Protein AF-A0AA38C7B1-F1 (afdb_monomer_lite)

Foldseek 3Di:
DAALVRLVCQVVQHEDQDFKDADADLVQVVVQDLVSAPPVSNPDHADPVNNVVSVVRVVNCPDPCNVPPVCVVHPHNDMDGDTNYDPPDDDDPPDDPPDDPVNPDDPDPVDDPPCVVVVVVVVVVVVVVVVVVVVVVD

Radius of gyration: 26.31 Å; chains: 1; bounding box: 60×28×73 Å

Sequence (138 aa):
PIPASGLECMYNGGATSYKHVVGSTLGVVLKEDVNLLPEEFRTGVFAEKFERRAKAASRTWKREYPQGNLMHLAPIGVVKGGFNFSLQDKRILGVVHEVKDEDNIKQDLSIDVYGRKKQEREAEKKDDESLISALYNV

Organism: Taxus chinensis (NCBI:txid29808)

Structure (mmCIF, N/CA/C/O backbone):
data_AF-A0AA38C7B1-F1
#
_entry.id   AF-A0AA38C7B1-F1
#
loop_
_atom_site.group_PDB
_atom_site.id
_atom_site.type_symbol
_atom_site.label_atom_id
_atom_site.label_alt_id
_atom_site.label_comp_id
_atom_site.label_asym_id
_atom_site.label_entity_id
_atom_site.label_seq_id
_atom_site.pdbx_PDB_ins_code
_atom_site.Cartn_x
_atom_site.Cartn_y
_atom_site.Cartn_z
_atom_site.occupancy
_atom_site.B_iso_or_equiv
_atom_site.auth_seq_id
_atom_site.auth_comp_id
_atom_site.auth_asym_id
_atom_site.auth_atom_id
_atom_site.pdbx_PDB_model_num
ATOM 1 N N . PRO A 1 1 ? -2.925 -3.844 1.446 1.00 91.94 1 PRO A N 1
ATOM 2 C CA . PRO A 1 1 ? -2.838 -3.085 2.717 1.00 91.94 1 PRO A CA 1
ATOM 3 C C . PRO A 1 1 ? -1.724 -2.029 2.646 1.00 91.94 1 PRO A C 1
ATOM 5 O O . PRO A 1 1 ? -0.641 -2.334 2.149 1.00 91.94 1 PRO A O 1
ATOM 8 N N . ILE A 1 2 ? -2.004 -0.802 3.096 1.00 92.38 2 ILE A N 1
ATOM 9 C CA . ILE A 1 2 ? -1.104 0.355 2.964 1.00 92.38 2 ILE A CA 1
ATOM 10 C C . ILE A 1 2 ? -0.550 0.729 4.355 1.00 92.38 2 ILE A C 1
ATOM 12 O O . ILE A 1 2 ? -1.332 0.838 5.305 1.00 92.38 2 ILE A O 1
ATOM 16 N N . PRO A 1 3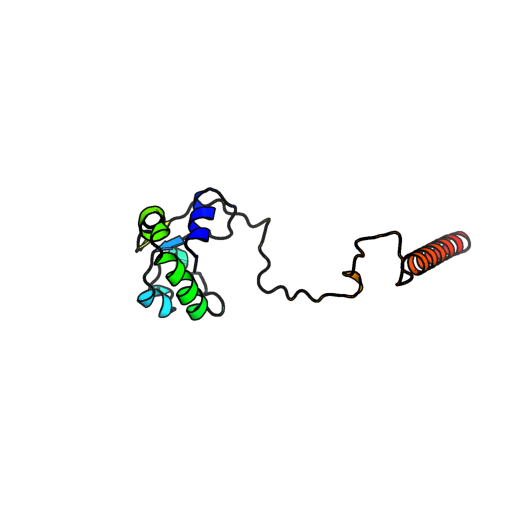 ? 0.779 0.876 4.520 1.00 94.19 3 PRO A N 1
ATOM 17 C CA . PRO A 1 3 ? 1.371 1.376 5.760 1.00 94.19 3 PRO A CA 1
ATOM 18 C C . PRO A 1 3 ? 1.147 2.888 5.909 1.00 94.19 3 PRO A C 1
ATOM 20 O O . PRO A 1 3 ? 0.994 3.589 4.912 1.00 94.19 3 PRO A O 1
ATOM 23 N N . ALA A 1 4 ? 1.204 3.401 7.138 1.00 93.69 4 ALA A N 1
ATOM 24 C CA . ALA A 1 4 ? 0.945 4.813 7.436 1.00 93.69 4 ALA A CA 1
ATOM 25 C C . ALA A 1 4 ? 1.807 5.790 6.606 1.00 93.69 4 ALA A C 1
ATOM 27 O O . ALA A 1 4 ? 1.269 6.689 5.966 1.00 93.69 4 ALA A O 1
ATOM 28 N N . SER A 1 5 ? 3.119 5.545 6.513 1.00 92.38 5 SER A N 1
ATOM 29 C CA . SER A 1 5 ? 4.035 6.359 5.696 1.00 92.38 5 SER A CA 1
ATOM 30 C C . SER A 1 5 ? 3.722 6.310 4.197 1.00 92.38 5 SER A C 1
ATOM 32 O O . SER A 1 5 ? 3.966 7.269 3.472 1.00 92.38 5 SER A O 1
ATOM 34 N N . GLY A 1 6 ? 3.166 5.192 3.720 1.00 92.56 6 GLY A N 1
ATOM 35 C CA . GLY A 1 6 ? 2.737 5.053 2.332 1.00 92.56 6 GLY A CA 1
ATOM 36 C C . GLY A 1 6 ? 1.551 5.960 2.021 1.00 92.56 6 GLY A C 1
ATOM 37 O O . GLY A 1 6 ? 1.557 6.623 0.990 1.00 92.56 6 GLY A O 1
ATOM 38 N N . LEU A 1 7 ? 0.568 6.030 2.927 1.00 92.75 7 LEU A N 1
ATOM 39 C CA . LEU A 1 7 ? -0.571 6.932 2.752 1.00 92.75 7 LEU A CA 1
ATOM 40 C C . LEU A 1 7 ? -0.142 8.399 2.810 1.00 92.75 7 LEU A C 1
ATOM 42 O O . LEU A 1 7 ? -0.600 9.198 2.002 1.00 92.75 7 LEU A O 1
ATOM 46 N N . GLU A 1 8 ? 0.744 8.741 3.740 1.00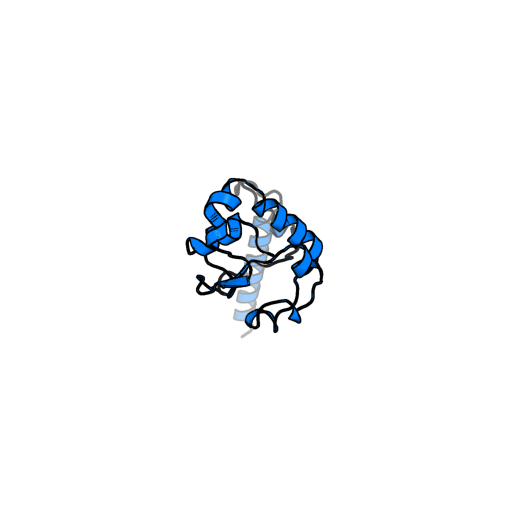 93.44 8 GLU A N 1
ATOM 47 C CA . GLU A 1 8 ? 1.289 10.093 3.869 1.00 93.44 8 GLU A CA 1
ATOM 48 C C . GLU A 1 8 ? 2.007 10.539 2.585 1.00 93.44 8 GLU A C 1
ATOM 50 O O . GLU A 1 8 ? 1.731 11.611 2.054 1.00 93.44 8 GLU A O 1
ATOM 55 N N . CYS A 1 9 ? 2.854 9.679 2.011 1.00 92.88 9 CYS A N 1
ATOM 56 C CA . CYS A 1 9 ? 3.527 9.955 0.741 1.00 92.88 9 CYS A CA 1
ATOM 57 C C . CYS A 1 9 ? 2.534 10.163 -0.416 1.00 92.88 9 CYS A C 1
ATOM 59 O O . CYS A 1 9 ? 2.679 11.108 -1.191 1.00 92.88 9 CYS A O 1
ATOM 61 N N . MET A 1 10 ? 1.499 9.321 -0.507 1.00 92.38 10 MET A N 1
ATOM 62 C CA . MET A 1 10 ? 0.436 9.478 -1.507 1.00 92.38 10 MET A CA 1
ATOM 63 C C . MET A 1 10 ? -0.331 10.790 -1.329 1.00 92.38 10 MET A C 1
ATOM 65 O O . MET A 1 10 ? -0.694 11.430 -2.312 1.00 92.38 10 MET A O 1
ATOM 69 N N . TYR A 1 11 ? -0.587 11.185 -0.081 1.00 91.25 11 TYR A N 1
ATOM 70 C CA . TYR A 1 11 ? -1.284 12.426 0.238 1.00 91.25 11 TYR A CA 1
ATOM 71 C C . TYR A 1 11 ? -0.463 13.663 -0.141 1.00 91.25 11 TYR A C 1
ATOM 73 O O . TYR A 1 11 ? -1.015 14.620 -0.674 1.00 91.25 11 TYR A O 1
ATOM 81 N N . ASN A 1 12 ? 0.858 13.604 0.026 1.00 92.75 12 ASN A N 1
ATOM 82 C CA . ASN A 1 12 ? 1.788 14.662 -0.376 1.00 92.75 12 ASN A CA 1
ATOM 83 C C . ASN A 1 12 ? 2.026 14.730 -1.903 1.00 92.75 12 ASN A C 1
ATOM 85 O O . ASN A 1 12 ? 2.926 15.435 -2.351 1.00 92.75 12 ASN A O 1
ATOM 89 N N . GLY A 1 13 ? 1.251 13.999 -2.713 1.00 91.81 13 GLY A N 1
ATOM 90 C CA . GLY A 1 13 ? 1.325 14.036 -4.178 1.00 91.81 13 GLY A CA 1
ATOM 91 C C . GLY A 1 13 ? 2.294 13.031 -4.805 1.00 91.81 13 GLY A C 1
ATOM 92 O O . GLY A 1 13 ? 2.518 13.077 -6.017 1.00 91.81 13 GLY A O 1
ATOM 93 N N . GLY A 1 14 ? 2.847 12.104 -4.017 1.00 90.94 14 GLY A N 1
ATOM 94 C CA . GLY A 1 14 ? 3.674 11.018 -4.537 1.00 90.94 14 GLY A CA 1
ATOM 95 C C . GLY A 1 14 ? 2.919 10.176 -5.570 1.00 90.94 14 GLY A C 1
ATOM 96 O O . GLY A 1 14 ? 1.762 9.804 -5.356 1.00 90.94 14 GLY A O 1
ATOM 97 N N . ALA A 1 15 ? 3.581 9.872 -6.690 1.00 91.31 15 ALA A N 1
ATOM 98 C CA . ALA A 1 15 ? 3.016 9.029 -7.737 1.00 91.31 15 ALA A CA 1
ATOM 99 C C . ALA A 1 15 ? 2.675 7.638 -7.182 1.00 91.31 15 ALA A C 1
ATOM 101 O O . ALA A 1 15 ? 3.462 7.022 -6.459 1.00 91.31 15 ALA A O 1
ATOM 102 N N . THR A 1 16 ? 1.483 7.143 -7.502 1.00 90.25 16 THR A N 1
ATOM 103 C CA . THR A 1 16 ? 0.957 5.912 -6.914 1.00 90.25 16 THR A CA 1
ATOM 104 C C . THR A 1 16 ? 0.166 5.078 -7.910 1.00 90.25 16 THR A C 1
ATOM 106 O O . THR A 1 16 ? -0.431 5.588 -8.851 1.00 90.25 16 THR A O 1
ATOM 109 N N . SER A 1 17 ? 0.117 3.769 -7.672 1.00 88.31 17 SER A N 1
ATOM 110 C CA . SER A 1 17 ? -0.745 2.840 -8.405 1.00 88.31 17 SER A CA 1
ATOM 111 C C . SER A 1 17 ? -2.105 2.630 -7.726 1.00 88.31 17 SER A C 1
ATOM 113 O O . SER A 1 17 ? -2.910 1.826 -8.195 1.00 88.31 17 SER A O 1
ATOM 115 N N . TYR A 1 18 ? -2.367 3.284 -6.591 1.00 90.19 18 TYR A N 1
ATOM 116 C CA . TYR A 1 18 ? -3.629 3.151 -5.862 1.00 90.19 18 TYR A CA 1
ATOM 117 C C . TYR A 1 18 ? -4.641 4.199 -6.337 1.00 90.19 18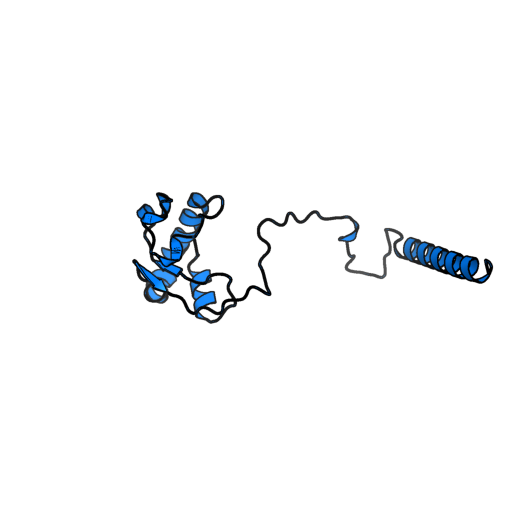 TYR A C 1
ATOM 119 O O . TYR A 1 18 ? -4.382 5.396 -6.254 1.00 90.19 18 TYR A O 1
ATOM 127 N N . LYS A 1 19 ? -5.812 3.746 -6.800 1.00 90.56 19 LYS A N 1
ATOM 128 C CA . LYS A 1 19 ? -6.928 4.628 -7.191 1.00 90.56 19 LYS A CA 1
ATOM 129 C C . LYS A 1 19 ? -7.776 5.059 -5.996 1.00 90.56 19 LYS A C 1
ATOM 131 O O . LYS A 1 19 ? -8.122 6.229 -5.872 1.00 90.56 19 LYS A O 1
ATOM 136 N N . HIS A 1 20 ? -8.069 4.105 -5.115 1.00 91.44 20 HIS A N 1
ATOM 137 C CA . HIS A 1 20 ? -8.915 4.287 -3.942 1.00 91.44 20 HIS A CA 1
ATOM 138 C C . HIS A 1 20 ? -8.230 3.725 -2.697 1.00 91.44 20 HIS A C 1
ATOM 140 O O . HIS A 1 20 ? -7.497 2.734 -2.763 1.00 91.44 20 HIS A O 1
ATOM 146 N N . VAL A 1 21 ? -8.496 4.349 -1.556 1.00 92.44 21 VAL A N 1
ATOM 147 C CA . VAL A 1 21 ? -8.077 3.910 -0.224 1.00 92.44 21 VAL A CA 1
ATOM 148 C C . VAL A 1 21 ? -9.285 3.979 0.701 1.00 92.44 21 VAL A C 1
ATOM 150 O O . VAL A 1 21 ? -10.058 4.926 0.632 1.00 92.44 21 VAL A O 1
ATOM 153 N N . VAL A 1 22 ? -9.439 2.990 1.579 1.00 92.38 22 VAL A N 1
ATOM 154 C CA . VAL A 1 22 ? -10.480 2.976 2.613 1.00 92.38 22 VAL A CA 1
ATOM 155 C C . VAL A 1 22 ? -9.867 2.636 3.968 1.00 92.38 22 VAL A C 1
ATOM 157 O O . VAL A 1 22 ? -9.007 1.753 4.064 1.00 92.38 22 VAL A O 1
ATOM 160 N N . GLY A 1 23 ? -10.305 3.326 5.022 1.00 91.75 23 GLY A N 1
ATOM 161 C CA . GLY A 1 23 ? -10.013 2.932 6.397 1.00 91.75 23 GLY A CA 1
ATOM 162 C C . GLY A 1 23 ? -10.883 1.744 6.812 1.00 91.75 23 GLY A C 1
ATOM 163 O O . GLY A 1 23 ? -12.100 1.771 6.653 1.00 91.75 23 GLY A O 1
ATOM 164 N N . SER A 1 24 ? -10.290 0.685 7.360 1.00 91.62 24 SER A N 1
ATOM 165 C CA . SER A 1 24 ? -11.043 -0.469 7.868 1.00 91.62 24 SER A CA 1
ATOM 166 C C . SER A 1 24 ? -10.328 -1.124 9.046 1.00 91.62 24 SER A C 1
ATOM 168 O O . SER A 1 24 ? -9.139 -0.896 9.282 1.00 91.62 24 SER A O 1
ATOM 170 N N . THR A 1 25 ? -11.058 -1.933 9.812 1.00 91.19 25 THR A N 1
ATOM 171 C CA . THR A 1 25 ? -10.503 -2.656 10.958 1.00 91.19 25 THR A CA 1
ATOM 172 C C . THR A 1 25 ? -9.885 -3.979 10.522 1.00 91.19 25 THR A C 1
ATOM 174 O O . THR A 1 25 ? -10.349 -4.642 9.592 1.00 91.19 25 THR A O 1
ATOM 177 N N . LEU A 1 26 ? -8.840 -4.408 11.235 1.00 91.06 26 LEU A N 1
ATOM 178 C CA . LEU A 1 26 ? -8.150 -5.662 10.930 1.00 91.06 26 LEU A CA 1
ATOM 179 C C . LEU A 1 26 ? -9.106 -6.869 10.985 1.00 91.06 26 LEU A C 1
ATOM 181 O O . LEU A 1 26 ? -8.990 -7.763 10.158 1.00 91.06 26 LEU A O 1
ATOM 185 N N . GLY A 1 27 ? -10.077 -6.876 11.904 1.00 90.50 27 GLY A N 1
ATOM 186 C CA . GLY A 1 27 ? -11.047 -7.969 12.035 1.00 90.50 27 GLY A CA 1
ATOM 187 C C . GLY A 1 27 ? -11.998 -8.120 10.843 1.00 90.50 27 GLY A C 1
ATOM 188 O O . GLY A 1 27 ? -12.414 -9.234 10.546 1.00 90.50 27 GLY A O 1
ATOM 189 N N . VAL A 1 28 ? -12.321 -7.028 10.144 1.00 90.62 28 VAL A N 1
ATOM 190 C CA . VAL A 1 28 ? -13.133 -7.071 8.915 1.00 90.62 28 VAL A CA 1
ATOM 191 C C . VAL A 1 28 ? -12.272 -7.513 7.738 1.00 90.62 28 VAL A C 1
ATOM 193 O O . VAL A 1 28 ? -12.624 -8.436 7.013 1.00 90.62 28 VAL A O 1
ATOM 196 N N . VAL A 1 29 ? -11.103 -6.891 7.591 1.00 90.62 29 VAL A N 1
ATOM 197 C CA . VAL A 1 29 ? -10.211 -7.095 6.444 1.00 90.62 29 VAL A CA 1
ATOM 198 C C . VAL A 1 29 ? -9.622 -8.511 6.403 1.00 90.62 29 VAL A C 1
ATOM 200 O O . VAL A 1 29 ? -9.421 -9.051 5.321 1.00 90.62 29 VAL A O 1
ATOM 203 N N . LEU A 1 30 ? -9.379 -9.140 7.557 1.00 93.06 30 LEU A N 1
ATOM 204 C CA . LEU A 1 30 ? -8.857 -10.511 7.633 1.00 93.06 30 LEU A CA 1
ATOM 205 C C . LEU A 1 30 ? -9.869 -11.604 7.269 1.00 93.06 30 LEU A C 1
ATOM 207 O O . LEU A 1 30 ? -9.466 -12.750 7.118 1.00 93.06 30 LEU A O 1
ATOM 211 N N . LYS A 1 31 ? -11.158 -11.278 7.121 1.00 91.75 31 LYS A N 1
ATOM 212 C CA . LYS A 1 31 ? -12.145 -12.237 6.603 1.00 91.75 31 LYS A CA 1
ATOM 213 C C . LYS A 1 31 ? -11.997 -12.469 5.098 1.00 91.75 31 LYS A C 1
ATOM 215 O O . LYS A 1 31 ? -12.615 -13.393 4.590 1.00 91.75 31 LYS A O 1
ATOM 220 N N . GLU A 1 32 ? -11.218 -11.621 4.416 1.00 88.81 32 GLU A N 1
ATOM 221 C CA . GLU A 1 32 ? -10.966 -11.671 2.968 1.00 88.81 32 GLU A CA 1
ATOM 222 C C . GLU A 1 32 ? -12.254 -11.777 2.127 1.00 88.81 32 GLU A C 1
ATOM 224 O O . GLU A 1 32 ? -12.265 -12.317 1.025 1.00 88.81 32 GLU A O 1
ATOM 229 N N . ASP A 1 33 ? -13.349 -11.211 2.641 1.00 90.00 33 ASP A N 1
ATOM 230 C CA . ASP A 1 33 ? -14.629 -11.133 1.950 1.00 90.00 33 ASP A CA 1
ATOM 231 C C . ASP A 1 33 ? -14.762 -9.767 1.275 1.00 90.00 33 ASP A C 1
ATOM 233 O O . ASP A 1 33 ? -14.820 -8.717 1.924 1.00 90.00 33 ASP A O 1
ATOM 237 N N . VAL A 1 34 ? -14.805 -9.798 -0.053 1.00 88.62 34 VAL A N 1
ATOM 238 C CA . VAL A 1 34 ? -14.920 -8.619 -0.911 1.00 88.62 34 VAL A CA 1
ATOM 239 C C . VAL A 1 34 ? -16.254 -7.888 -0.692 1.00 88.62 34 VAL A C 1
ATOM 241 O O . VAL A 1 34 ? -16.318 -6.671 -0.850 1.00 88.62 34 VAL A O 1
ATOM 244 N N . ASN A 1 35 ? -17.306 -8.589 -0.255 1.00 88.19 35 ASN A N 1
ATOM 245 C CA . ASN A 1 35 ? -18.625 -7.994 -0.019 1.00 88.19 35 ASN A CA 1
ATOM 246 C C . ASN A 1 35 ? -18.660 -7.068 1.204 1.00 88.19 35 ASN A C 1
ATOM 248 O O . ASN A 1 35 ? -19.530 -6.204 1.295 1.00 88.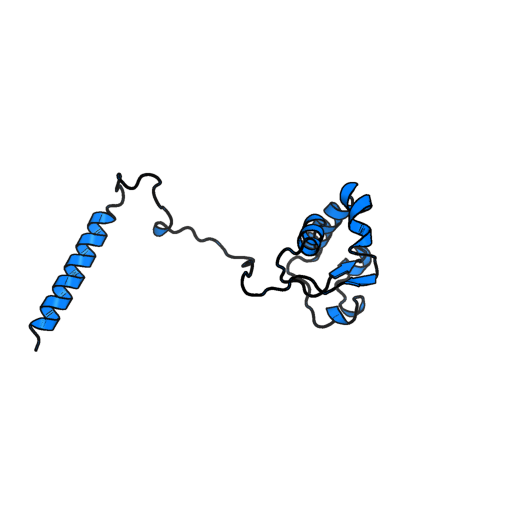19 35 ASN A O 1
ATOM 252 N N . LEU A 1 36 ? -17.715 -7.234 2.136 1.00 87.69 36 LEU A N 1
ATOM 253 C CA . LEU A 1 36 ? -17.576 -6.378 3.318 1.00 87.69 36 LEU A CA 1
ATOM 254 C C . LEU A 1 36 ? -16.858 -5.057 3.013 1.00 87.69 36 LEU A C 1
ATOM 256 O O . LEU A 1 36 ? -16.744 -4.202 3.894 1.00 87.69 36 LEU A O 1
ATOM 260 N N . LEU A 1 37 ? -16.334 -4.901 1.796 1.00 87.94 37 LEU A N 1
ATOM 261 C CA . LEU A 1 37 ? -15.660 -3.692 1.350 1.00 87.94 37 LEU A CA 1
ATOM 262 C C . LEU A 1 37 ? -16.628 -2.777 0.577 1.00 87.94 37 LEU A C 1
ATOM 264 O O . LEU A 1 37 ? -17.641 -3.245 0.047 1.00 87.94 37 LEU A O 1
ATOM 268 N N . PRO A 1 38 ? -16.320 -1.470 0.491 1.00 89.25 38 PRO A N 1
ATOM 269 C CA . PRO A 1 38 ? -17.064 -0.542 -0.354 1.00 89.25 38 PRO A CA 1
ATOM 270 C C . PRO A 1 38 ? -17.115 -0.988 -1.819 1.00 89.25 38 PRO A C 1
ATOM 272 O O . PRO A 1 38 ? -16.277 -1.768 -2.280 1.00 89.25 38 PRO A O 1
ATOM 275 N N . GLU A 1 39 ? -18.099 -0.478 -2.554 1.00 90.50 39 GLU A N 1
ATOM 276 C CA . GLU A 1 39 ? -18.403 -0.895 -3.925 1.00 90.50 39 GLU A CA 1
ATOM 277 C C . GLU A 1 39 ? -17.199 -0.776 -4.871 1.00 90.50 39 GLU A C 1
ATOM 279 O O . GLU A 1 39 ? -16.958 -1.660 -5.692 1.00 90.50 39 GLU A O 1
ATOM 284 N N . GLU A 1 40 ? -16.365 0.242 -4.673 1.00 88.94 40 GLU A N 1
ATOM 285 C CA . GLU A 1 40 ? -15.159 0.528 -5.452 1.00 88.94 40 GLU A CA 1
ATOM 286 C C . GLU A 1 40 ? -14.089 -0.570 -5.348 1.00 88.94 40 GLU A C 1
ATOM 288 O O . GLU A 1 40 ? -13.178 -0.631 -6.177 1.00 88.94 40 GLU A O 1
ATOM 293 N N . PHE A 1 41 ? -14.177 -1.433 -4.333 1.00 88.00 41 PHE A N 1
ATOM 294 C CA . PHE A 1 41 ? -13.259 -2.549 -4.108 1.00 88.00 41 PHE A CA 1
ATOM 295 C C . PHE A 1 41 ? -13.832 -3.894 -4.562 1.00 88.00 41 PHE A C 1
ATOM 297 O O . PHE A 1 41 ? -13.092 -4.879 -4.577 1.00 88.00 41 PHE A O 1
ATOM 304 N N . ARG A 1 42 ? -15.108 -3.954 -4.977 1.00 87.44 42 ARG A N 1
ATOM 305 C CA . ARG A 1 42 ? -15.787 -5.224 -5.283 1.00 87.44 42 ARG A CA 1
ATOM 306 C C . ARG A 1 42 ? -15.205 -5.988 -6.467 1.00 87.44 42 ARG A C 1
ATOM 308 O O . ARG A 1 42 ? -15.311 -7.205 -6.531 1.00 87.44 42 ARG A O 1
ATOM 315 N N . THR A 1 43 ? -14.577 -5.282 -7.399 1.00 87.25 43 THR A N 1
ATOM 316 C CA . THR A 1 43 ? -13.932 -5.883 -8.574 1.00 87.25 43 THR A CA 1
ATOM 317 C C . THR A 1 43 ? -12.471 -6.266 -8.321 1.00 87.25 43 THR A C 1
ATOM 319 O O . THR A 1 43 ? -11.790 -6.735 -9.230 1.00 87.25 43 THR A O 1
ATOM 322 N N . GLY A 1 44 ? -11.946 -5.987 -7.125 1.00 86.44 44 GLY A N 1
ATOM 323 C CA . GLY A 1 44 ? -10.554 -6.232 -6.769 1.00 86.44 44 GLY A CA 1
ATOM 324 C C . GLY A 1 44 ? -10.301 -7.653 -6.268 1.00 86.44 44 GLY A C 1
ATOM 325 O O . GLY A 1 44 ? -11.204 -8.348 -5.815 1.00 86.44 44 GLY A O 1
ATOM 326 N N . VAL A 1 45 ? -9.031 -8.060 -6.301 1.00 90.19 45 VAL A N 1
ATOM 327 C CA . VAL A 1 45 ? -8.550 -9.312 -5.698 1.00 90.19 45 VAL A CA 1
ATOM 328 C C . VAL A 1 45 ? -7.593 -8.974 -4.558 1.00 90.19 45 VAL A C 1
ATOM 330 O O . VAL A 1 45 ? -6.828 -8.005 -4.635 1.00 90.19 45 VAL A O 1
ATOM 333 N N . PHE A 1 46 ? -7.625 -9.765 -3.487 1.00 90.44 46 PHE A N 1
ATOM 334 C CA . PHE A 1 46 ? -6.674 -9.627 -2.390 1.00 90.44 46 PHE A CA 1
ATOM 335 C C . PHE A 1 46 ? -5.247 -9.951 -2.851 1.00 90.44 46 PHE A C 1
ATOM 337 O O . PHE A 1 46 ? -5.008 -10.819 -3.686 1.00 90.44 46 PHE A O 1
ATOM 344 N N . ALA A 1 47 ? -4.272 -9.215 -2.316 1.00 89.31 47 ALA A N 1
ATOM 345 C CA . ALA A 1 47 ? -2.874 -9.394 -2.696 1.00 89.31 47 ALA A CA 1
ATOM 346 C C . ALA A 1 47 ? -2.291 -10.703 -2.136 1.00 89.31 47 ALA A C 1
ATOM 348 O O . ALA A 1 47 ? -2.741 -11.205 -1.113 1.00 89.31 47 ALA A O 1
ATOM 349 N N . GLU A 1 48 ? -1.201 -11.206 -2.716 1.00 90.31 48 GLU A N 1
ATOM 350 C CA . GLU A 1 48 ? -0.515 -12.377 -2.160 1.00 90.31 48 GLU A CA 1
ATOM 351 C C . GLU A 1 48 ? -0.073 -12.142 -0.699 1.00 90.31 48 GLU A C 1
ATOM 353 O O . GLU A 1 48 ? 0.412 -11.055 -0.340 1.00 90.31 48 GLU A O 1
ATOM 358 N N . LYS A 1 49 ? -0.230 -13.179 0.141 1.00 92.19 49 LYS A N 1
ATOM 359 C CA . LYS A 1 49 ? 0.089 -13.167 1.582 1.00 92.19 49 LYS A CA 1
ATOM 360 C C . LYS A 1 49 ? -0.587 -11.994 2.306 1.00 92.19 49 LYS A C 1
ATOM 362 O O . LYS A 1 49 ? 0.029 -11.338 3.158 1.00 92.19 49 LYS A O 1
ATOM 367 N N . PHE A 1 50 ? -1.837 -11.708 1.938 1.00 93.19 50 PHE A N 1
ATOM 368 C CA . PHE A 1 50 ? -2.575 -10.540 2.399 1.00 93.19 50 PHE A CA 1
ATOM 369 C C . PHE A 1 50 ? -2.638 -10.447 3.921 1.00 93.19 50 PHE A C 1
ATOM 371 O O . PHE A 1 50 ? -2.229 -9.418 4.458 1.00 93.19 50 PHE A O 1
ATOM 378 N N . GLU A 1 51 ? -3.034 -11.515 4.617 1.00 94.06 51 GLU A N 1
ATOM 379 C CA . GLU A 1 51 ? -3.089 -11.570 6.083 1.00 94.06 51 GLU A CA 1
ATOM 380 C C . GLU A 1 51 ? -1.787 -11.077 6.743 1.00 94.06 51 GLU A C 1
ATOM 382 O O . GLU A 1 51 ? -1.799 -10.159 7.573 1.00 94.06 51 GLU A O 1
ATOM 387 N N . ARG A 1 52 ? -0.636 -11.646 6.352 1.00 94.44 52 ARG A N 1
ATOM 388 C CA . ARG A 1 52 ? 0.677 -11.274 6.910 1.00 94.44 52 ARG A CA 1
ATOM 389 C C . ARG A 1 52 ? 0.986 -9.802 6.649 1.00 94.44 52 ARG A C 1
ATOM 391 O O . ARG A 1 52 ? 1.460 -9.095 7.540 1.00 94.44 52 ARG A O 1
ATOM 398 N N . ARG A 1 53 ? 0.703 -9.323 5.436 1.00 94.06 53 ARG A N 1
ATOM 399 C CA . ARG A 1 53 ? 0.940 -7.928 5.036 1.00 94.06 53 ARG A CA 1
ATOM 400 C C . ARG A 1 53 ? -0.012 -6.962 5.741 1.00 94.06 53 ARG A C 1
ATOM 402 O O . ARG A 1 53 ? 0.410 -5.869 6.105 1.00 94.06 53 ARG A O 1
ATOM 409 N N . ALA A 1 54 ? -1.262 -7.352 5.969 1.00 94.31 54 ALA A N 1
ATOM 410 C CA . ALA A 1 54 ? -2.264 -6.566 6.680 1.00 94.31 54 ALA A CA 1
ATOM 411 C C . ALA A 1 54 ? -1.901 -6.432 8.164 1.00 94.31 54 ALA A C 1
ATOM 413 O O . ALA A 1 54 ? -1.912 -5.323 8.698 1.00 94.31 54 ALA A O 1
ATOM 414 N N . LYS A 1 55 ? -1.470 -7.527 8.804 1.00 94.81 55 LYS A N 1
ATOM 415 C CA . LYS A 1 55 ? -0.916 -7.515 10.169 1.00 94.81 55 LYS A CA 1
ATOM 416 C C . LYS A 1 55 ? 0.338 -6.63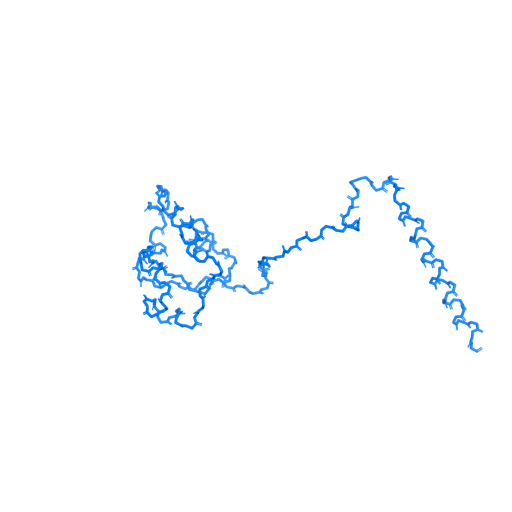8 10.276 1.00 94.81 55 LYS A C 1
ATOM 418 O O . LYS A 1 55 ? 0.484 -5.898 11.242 1.00 94.81 55 LYS A O 1
ATOM 423 N N . ALA A 1 56 ? 1.237 -6.682 9.293 1.00 94.69 56 ALA A N 1
ATOM 424 C CA . ALA A 1 56 ? 2.425 -5.825 9.280 1.00 94.69 56 ALA A CA 1
ATOM 425 C C . ALA A 1 56 ? 2.065 -4.338 9.103 1.00 94.69 56 ALA A C 1
ATOM 427 O O . ALA A 1 56 ? 2.545 -3.492 9.856 1.00 94.69 56 ALA A O 1
ATOM 428 N N . ALA A 1 57 ? 1.180 -4.020 8.155 1.00 94.44 57 ALA A N 1
ATOM 429 C CA . ALA A 1 57 ? 0.731 -2.655 7.902 1.00 94.44 57 ALA A CA 1
ATOM 430 C C . ALA A 1 57 ? -0.022 -2.066 9.103 1.00 94.44 57 ALA A C 1
ATOM 432 O O . ALA A 1 57 ? 0.269 -0.941 9.502 1.00 94.44 57 ALA A O 1
ATOM 433 N N . SER A 1 58 ? -0.925 -2.823 9.737 1.00 93.50 58 SER A N 1
ATOM 434 C CA . SER A 1 58 ? -1.702 -2.347 10.892 1.00 93.50 58 SER A CA 1
ATOM 435 C C . SER A 1 58 ? -0.824 -1.948 12.083 1.00 93.50 58 SER A C 1
ATOM 437 O O . SER A 1 58 ? -1.152 -1.005 12.797 1.00 93.50 58 SER A O 1
ATOM 439 N N . ARG A 1 59 ? 0.346 -2.579 12.265 1.00 94.12 59 ARG A N 1
ATOM 440 C CA . ARG A 1 59 ? 1.319 -2.169 13.295 1.00 94.12 59 ARG A CA 1
ATOM 441 C C . ARG A 1 59 ? 1.851 -0.756 13.068 1.00 94.12 59 ARG A C 1
ATOM 443 O O . ARG A 1 59 ? 2.131 -0.068 14.044 1.00 94.12 59 ARG A O 1
ATOM 450 N N . THR A 1 60 ? 1.976 -0.313 11.815 1.00 94.75 60 THR A N 1
ATOM 451 C CA . THR A 1 60 ? 2.435 1.055 11.513 1.00 94.75 60 THR A CA 1
ATOM 452 C C . THR A 1 60 ? 1.425 2.097 11.982 1.00 94.75 60 THR A C 1
ATOM 454 O O . THR A 1 60 ? 1.828 3.128 12.503 1.00 94.75 60 THR A O 1
ATOM 457 N N . TRP A 1 61 ? 0.132 1.775 11.911 1.00 92.56 61 TRP A N 1
ATOM 458 C CA . TRP A 1 61 ? -0.963 2.648 12.326 1.00 92.56 61 TRP A CA 1
ATOM 459 C C . TRP A 1 61 ? -1.087 2.809 13.839 1.00 92.56 61 TRP A C 1
ATOM 461 O O . TRP A 1 61 ? -1.677 3.782 14.282 1.00 92.56 61 TRP A O 1
ATOM 471 N N . LYS A 1 62 ? -0.526 1.902 14.649 1.00 91.50 62 LYS A N 1
ATOM 472 C CA . LYS A 1 62 ? -0.563 1.995 16.122 1.00 91.50 62 LYS A CA 1
ATOM 473 C C . LYS A 1 62 ? 0.417 3.012 16.715 1.00 91.50 62 LYS A C 1
ATOM 475 O O . LYS A 1 62 ? 0.388 3.238 17.918 1.00 91.50 62 LYS A O 1
ATOM 480 N N . ARG A 1 63 ? 1.321 3.569 15.908 1.00 92.50 63 ARG A N 1
ATOM 481 C CA . ARG A 1 63 ? 2.301 4.558 16.374 1.00 92.50 63 ARG A CA 1
ATOM 482 C C . ARG A 1 63 ? 1.603 5.888 16.680 1.00 92.50 63 ARG A C 1
ATOM 484 O O . ARG A 1 63 ? 0.601 6.207 16.048 1.00 92.50 63 ARG A O 1
ATOM 491 N N . GLU A 1 64 ? 2.162 6.675 17.595 1.00 94.19 64 GLU A N 1
ATOM 492 C CA . GLU A 1 64 ? 1.584 7.963 18.015 1.00 94.19 64 GLU A CA 1
ATOM 493 C C . GLU A 1 64 ? 1.394 8.930 16.842 1.00 94.19 64 GLU A C 1
ATOM 495 O O . GLU A 1 64 ? 0.319 9.499 16.677 1.00 94.19 64 GLU A O 1
ATOM 500 N N . TYR A 1 65 ? 2.403 9.053 15.972 1.00 92.88 65 TYR A N 1
ATOM 501 C CA . TYR A 1 65 ? 2.351 9.973 14.834 1.00 92.88 65 TYR A CA 1
ATOM 502 C C . TYR A 1 65 ? 1.169 9.685 13.882 1.00 92.88 65 TYR A C 1
ATOM 504 O O . TYR A 1 65 ? 0.368 10.589 13.654 1.00 92.88 65 TYR A O 1
ATOM 512 N N . PRO A 1 66 ? 0.961 8.452 13.372 1.00 91.88 66 PRO A N 1
ATOM 513 C CA . PRO A 1 66 ? -0.230 8.134 12.582 1.00 91.88 66 PRO A CA 1
ATOM 514 C C . PRO A 1 66 ? -1.557 8.336 13.318 1.00 91.88 66 PRO A C 1
ATOM 516 O O . PRO A 1 66 ? -2.511 8.798 12.695 1.00 91.88 66 PRO A O 1
ATOM 519 N N . GLN A 1 67 ? -1.621 8.018 14.616 1.00 91.00 67 GLN A N 1
ATOM 520 C CA . GLN A 1 67 ? -2.828 8.202 15.434 1.00 91.00 67 GLN A CA 1
ATOM 521 C C . GLN A 1 67 ? -3.217 9.680 15.562 1.00 91.00 67 GLN A C 1
ATOM 523 O O . GLN A 1 67 ? -4.393 10.005 15.434 1.00 91.00 67 GLN A O 1
ATOM 528 N N . GLY A 1 68 ? -2.239 10.570 15.757 1.00 89.62 68 GLY A N 1
ATOM 529 C CA . GLY A 1 68 ? -2.476 12.011 15.867 1.00 89.62 68 GLY A CA 1
ATOM 530 C C . GLY A 1 68 ? -2.667 12.718 14.524 1.00 89.62 68 GLY A C 1
ATOM 531 O O . GLY A 1 68 ? -3.526 13.585 14.405 1.00 89.62 68 GLY A O 1
ATOM 532 N N . ASN A 1 69 ? -1.901 12.334 13.498 1.00 88.62 69 ASN A N 1
ATOM 533 C CA . ASN A 1 69 ? -1.753 13.154 12.292 1.00 88.62 69 ASN A CA 1
ATOM 534 C C . ASN A 1 69 ? -2.344 12.541 11.027 1.00 88.62 69 ASN A C 1
ATOM 536 O O . ASN A 1 69 ? -2.609 13.281 10.093 1.00 88.62 69 ASN A O 1
ATOM 540 N N . LEU A 1 70 ? -2.555 11.225 10.947 1.00 88.25 70 LEU A N 1
ATOM 541 C CA . LEU A 1 70 ? -2.936 10.578 9.682 1.00 88.25 70 LEU A CA 1
ATOM 542 C C . LEU A 1 70 ? -4.355 9.998 9.691 1.00 88.25 70 LEU A C 1
ATOM 544 O O . LEU A 1 70 ? -4.875 9.664 8.629 1.00 88.25 70 LEU A O 1
ATOM 548 N N . MET A 1 71 ? -5.022 9.912 10.847 1.00 87.69 71 MET A N 1
ATOM 549 C CA . MET A 1 71 ? -6.366 9.318 10.940 1.00 87.69 71 MET A CA 1
ATOM 550 C C . MET A 1 71 ? -7.431 10.065 10.137 1.00 87.69 71 MET A C 1
ATOM 552 O O . MET A 1 71 ? -8.335 9.443 9.584 1.00 87.69 71 MET A O 1
ATOM 556 N N . HIS A 1 72 ? -7.289 11.382 9.990 1.00 87.38 72 HIS A N 1
ATOM 557 C CA . HIS A 1 72 ? -8.177 12.184 9.149 1.00 87.38 72 HIS A CA 1
ATOM 558 C C . HIS A 1 72 ? -8.031 11.860 7.648 1.00 87.38 72 HIS A C 1
ATOM 560 O O . HIS A 1 72 ? -8.939 12.125 6.861 1.00 87.38 72 HIS A O 1
ATOM 566 N N . LEU A 1 73 ? -6.898 11.280 7.230 1.00 85.25 73 LEU A N 1
ATOM 567 C CA . LEU A 1 73 ? -6.642 10.916 5.836 1.00 85.25 73 LEU A CA 1
ATOM 568 C C . LEU A 1 73 ? -7.291 9.591 5.435 1.00 85.25 73 LEU A C 1
ATOM 570 O O . LEU A 1 73 ? -7.583 9.415 4.254 1.00 85.25 73 LEU A O 1
ATOM 574 N N . ALA A 1 74 ? -7.515 8.685 6.389 1.00 80.00 74 ALA A N 1
ATOM 575 C CA . ALA A 1 74 ? -8.173 7.399 6.169 1.00 80.00 74 ALA A CA 1
ATOM 576 C C . ALA A 1 74 ? -9.187 7.094 7.287 1.00 80.00 74 ALA A C 1
ATOM 578 O O . ALA A 1 74 ? -8.966 6.173 8.083 1.00 80.00 74 ALA A O 1
ATOM 579 N N . PRO A 1 75 ? -10.309 7.837 7.351 1.00 86.12 75 PRO A N 1
ATOM 580 C CA . PRO A 1 75 ? -11.377 7.523 8.286 1.00 86.12 75 PRO A CA 1
ATOM 581 C C . PRO A 1 75 ? -11.952 6.133 7.991 1.00 86.12 75 PRO A C 1
ATOM 583 O O . PRO A 1 75 ? -12.008 5.690 6.839 1.00 86.12 75 PRO A O 1
ATOM 586 N N . ILE A 1 76 ? -12.402 5.437 9.035 1.00 88.75 76 ILE A N 1
ATOM 587 C CA . ILE A 1 76 ? -13.002 4.108 8.883 1.00 88.75 76 ILE A CA 1
ATOM 588 C C . ILE A 1 76 ? -14.290 4.218 8.056 1.00 88.75 76 ILE A C 1
ATOM 590 O O . ILE A 1 76 ? -15.146 5.046 8.347 1.00 88.75 76 ILE A O 1
ATOM 594 N N . GLY A 1 77 ? -14.418 3.377 7.029 1.00 85.75 77 GLY A N 1
ATOM 595 C CA . GLY A 1 77 ? -15.584 3.317 6.143 1.00 85.75 77 GLY A CA 1
ATOM 596 C C . GLY A 1 77 ? -15.635 4.403 5.066 1.00 85.75 77 GLY A C 1
ATOM 597 O O . GLY A 1 77 ? -16.475 4.318 4.177 1.00 85.75 77 GLY A O 1
ATOM 598 N N . VAL A 1 78 ? -14.734 5.389 5.097 1.00 88.50 78 VAL A N 1
ATOM 599 C CA . VAL A 1 78 ? -14.691 6.457 4.093 1.00 88.50 78 VAL A CA 1
ATOM 600 C C . VAL A 1 78 ? -13.724 6.077 2.980 1.00 88.50 78 VAL A C 1
ATOM 602 O O . VAL A 1 78 ? -12.537 5.842 3.221 1.00 88.50 78 VAL A O 1
ATOM 605 N N . VAL A 1 79 ? -14.241 6.033 1.754 1.00 91.06 79 VAL A N 1
ATOM 606 C CA . VAL A 1 79 ? -13.433 5.849 0.548 1.00 91.06 79 VAL A CA 1
ATOM 607 C C . VAL A 1 79 ? -12.845 7.191 0.142 1.00 91.06 79 VAL A C 1
ATOM 609 O O . VAL A 1 79 ? -13.556 8.176 -0.042 1.00 91.06 79 VAL A O 1
ATOM 612 N N . LYS A 1 80 ? -11.525 7.225 -0.010 1.00 90.25 80 LYS A N 1
ATOM 613 C CA . LYS A 1 80 ? -10.779 8.370 -0.520 1.00 90.25 80 LYS A CA 1
ATOM 614 C C . LYS A 1 80 ? -10.142 8.005 -1.853 1.00 90.25 80 LYS A C 1
ATOM 616 O O . LYS A 1 80 ? -9.539 6.940 -1.986 1.00 90.25 80 LYS A O 1
ATOM 621 N N . GLY A 1 81 ? -10.270 8.895 -2.828 1.00 89.62 81 GLY A N 1
ATOM 622 C CA . GLY A 1 81 ? -9.642 8.789 -4.144 1.00 89.62 81 GLY A CA 1
ATOM 623 C C . GLY A 1 81 ? -8.911 10.077 -4.517 1.00 89.62 81 GLY A C 1
ATOM 624 O O . GLY A 1 81 ? -8.633 10.908 -3.653 1.00 89.62 81 GLY A O 1
ATOM 625 N N . GLY A 1 82 ? -8.611 10.244 -5.807 1.00 88.69 82 GLY A N 1
ATOM 626 C CA . GLY A 1 82 ? -7.986 11.466 -6.330 1.00 88.69 82 GLY A CA 1
ATOM 627 C C . GLY A 1 82 ? -6.482 11.578 -6.063 1.00 88.69 82 GLY A C 1
ATOM 628 O O . GLY A 1 82 ? -5.941 12.678 -6.044 1.00 88.69 82 GLY A O 1
ATOM 629 N N . PHE A 1 83 ? -5.801 10.455 -5.836 1.00 90.94 83 PHE A N 1
ATOM 630 C CA . PHE A 1 83 ? -4.343 10.434 -5.726 1.00 90.94 83 PHE A CA 1
ATOM 631 C C . PHE A 1 83 ? -3.672 10.655 -7.090 1.00 90.94 83 PHE A C 1
ATOM 633 O O . PHE A 1 83 ? -4.293 10.449 -8.134 1.00 90.94 83 PHE A O 1
ATOM 640 N N . ASN A 1 84 ? -2.384 11.015 -7.077 1.00 92.81 84 ASN A N 1
ATOM 641 C CA . ASN A 1 84 ? -1.552 11.135 -8.276 1.00 92.81 84 ASN A CA 1
ATOM 642 C C . ASN A 1 84 ? -1.305 9.751 -8.911 1.00 92.81 84 ASN A C 1
ATOM 644 O O . ASN A 1 84 ? -0.279 9.105 -8.680 1.00 92.81 84 ASN A O 1
ATOM 648 N N . PHE A 1 85 ? -2.301 9.251 -9.642 1.00 91.25 85 PHE A N 1
ATOM 649 C CA . PHE A 1 85 ? -2.281 7.918 -10.224 1.00 91.25 85 PHE A CA 1
ATOM 650 C C . PHE A 1 85 ? -1.394 7.879 -11.470 1.00 91.25 85 PHE A C 1
ATOM 652 O O . PHE A 1 85 ? -1.674 8.554 -12.459 1.00 91.25 85 PHE A O 1
ATOM 659 N N . SER A 1 86 ? -0.364 7.033 -11.449 1.00 88.69 86 SER A N 1
ATOM 660 C CA . SER A 1 86 ? 0.526 6.812 -12.590 1.00 88.69 86 SER A CA 1
ATOM 661 C C . SER A 1 86 ? 0.789 5.323 -12.798 1.00 88.69 86 SER A C 1
ATOM 663 O O . SER A 1 86 ? 0.991 4.561 -11.852 1.00 88.69 86 SER A O 1
ATOM 665 N N . LEU A 1 87 ? 0.786 4.909 -14.067 1.00 83.88 87 LEU A N 1
ATOM 666 C CA . LEU A 1 87 ? 1.160 3.562 -14.511 1.00 83.88 87 LEU A CA 1
ATOM 667 C C . LEU A 1 87 ? 2.473 3.549 -15.303 1.00 83.88 87 LEU A C 1
ATOM 669 O O . LEU A 1 87 ? 2.832 2.491 -15.816 1.00 83.88 87 LEU A O 1
ATOM 673 N N . GLN A 1 88 ? 3.150 4.694 -15.424 1.00 80.31 88 GLN A N 1
ATOM 674 C CA . GLN A 1 88 ? 4.429 4.801 -16.130 1.00 80.31 88 GLN A CA 1
ATOM 675 C C . GLN A 1 88 ? 5.545 4.164 -15.287 1.00 80.31 88 GLN A C 1
ATOM 677 O O . GLN A 1 88 ? 6.191 3.216 -15.725 1.00 80.31 88 GLN A O 1
ATOM 682 N N . ASP A 1 89 ? 5.662 4.569 -14.020 1.00 68.81 89 ASP A N 1
ATOM 683 C CA . ASP A 1 89 ? 6.679 4.067 -13.089 1.00 68.81 89 ASP A CA 1
ATOM 684 C C . ASP A 1 89 ? 6.138 2.907 -12.241 1.00 68.81 89 ASP A C 1
ATOM 686 O O . ASP A 1 89 ? 5.834 3.038 -11.050 1.00 68.81 89 ASP A O 1
ATOM 690 N N . LYS A 1 90 ? 5.953 1.733 -12.856 1.00 62.72 90 LYS A N 1
ATOM 691 C CA . LYS A 1 90 ? 5.483 0.550 -12.118 1.00 62.72 90 LYS A CA 1
ATOM 692 C C . LYS A 1 90 ? 6.602 -0.014 -11.250 1.00 62.72 90 LYS A C 1
ATOM 694 O O . LYS A 1 90 ? 7.623 -0.480 -11.747 1.00 62.72 90 LYS A O 1
ATOM 699 N N . ARG A 1 91 ? 6.360 -0.100 -9.941 1.00 61.72 91 ARG A N 1
ATOM 700 C CA . ARG A 1 91 ? 7.174 -0.940 -9.057 1.00 61.72 91 ARG A CA 1
ATOM 701 C C . ARG A 1 91 ? 6.990 -2.400 -9.466 1.00 61.72 91 ARG A C 1
ATOM 703 O O . ARG A 1 91 ? 5.913 -2.959 -9.262 1.00 61.72 91 ARG A O 1
ATOM 710 N N . ILE A 1 92 ? 8.026 -3.015 -10.027 1.00 61.41 92 ILE A N 1
ATOM 711 C CA . ILE A 1 92 ? 7.982 -4.431 -10.387 1.0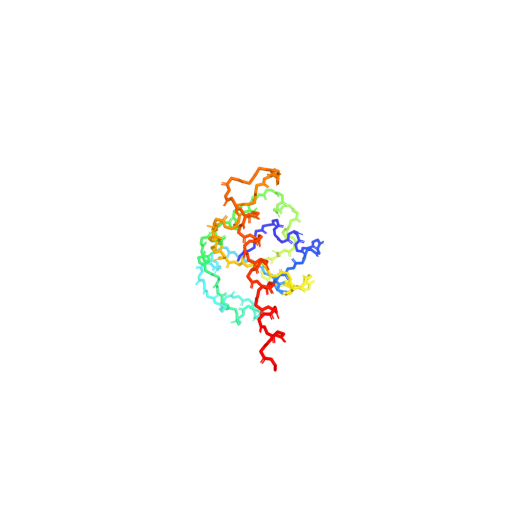0 61.41 92 ILE A CA 1
ATOM 712 C C . ILE A 1 92 ? 8.070 -5.243 -9.085 1.00 61.41 92 ILE A C 1
ATOM 714 O O . ILE A 1 92 ? 9.086 -5.248 -8.392 1.00 61.41 92 ILE A O 1
ATOM 718 N N . LEU A 1 93 ? 6.954 -5.851 -8.683 1.00 58.56 93 LEU A N 1
ATOM 719 C CA . LEU A 1 93 ? 6.873 -6.682 -7.482 1.00 58.56 93 LEU A CA 1
ATOM 720 C C . LEU A 1 93 ? 7.322 -8.103 -7.827 1.00 58.56 93 LEU A C 1
ATOM 722 O O . LEU A 1 93 ? 6.835 -8.677 -8.793 1.00 58.56 93 LEU A O 1
ATOM 726 N N . GLY A 1 94 ? 8.216 -8.675 -7.019 1.00 57.00 94 GLY A N 1
ATOM 727 C CA . GLY A 1 94 ? 8.649 -10.065 -7.191 1.00 57.00 94 GLY A CA 1
ATOM 728 C C . GLY A 1 94 ? 9.686 -10.288 -8.292 1.00 57.00 94 GLY A C 1
ATOM 729 O O . GLY A 1 94 ? 9.867 -11.428 -8.703 1.00 57.00 94 GLY A O 1
ATOM 730 N N . VAL A 1 95 ? 10.384 -9.239 -8.750 1.00 68.62 95 VAL A N 1
ATOM 731 C CA . VAL A 1 95 ? 11.588 -9.430 -9.575 1.00 68.62 95 VAL A CA 1
ATOM 732 C C . VAL A 1 95 ? 12.611 -10.182 -8.746 1.00 68.62 95 VAL A C 1
ATOM 734 O O . VAL A 1 95 ? 13.108 -9.672 -7.739 1.00 68.62 95 VAL A O 1
ATOM 737 N N . VAL A 1 96 ? 12.911 -11.401 -9.170 1.00 73.94 96 VAL A N 1
ATOM 738 C CA . VAL A 1 96 ? 14.106 -12.103 -8.728 1.00 73.94 96 VAL A CA 1
ATOM 739 C C . VAL A 1 96 ? 15.259 -11.458 -9.486 1.00 73.94 96 VAL A C 1
ATOM 741 O O . VAL A 1 96 ? 15.346 -11.577 -10.705 1.00 73.94 96 VAL A O 1
ATOM 744 N N . HIS A 1 97 ? 16.095 -10.701 -8.778 1.00 74.06 97 HIS A N 1
ATOM 745 C CA . HIS A 1 97 ? 17.351 -10.224 -9.344 1.00 74.06 97 HIS A CA 1
ATOM 746 C C . HIS A 1 97 ? 18.303 -11.418 -9.429 1.00 74.06 97 HIS A C 1
ATOM 748 O O . HIS A 1 97 ? 18.948 -11.779 -8.445 1.00 74.06 97 HIS A O 1
ATOM 754 N N . GLU A 1 98 ? 18.348 -12.059 -10.593 1.00 84.12 98 GLU A N 1
ATOM 755 C CA . GLU A 1 98 ? 19.408 -13.003 -10.929 1.00 84.12 98 GLU A CA 1
ATOM 756 C C . GLU A 1 98 ? 20.653 -12.199 -11.290 1.00 84.12 98 GLU A C 1
ATOM 758 O O . GLU A 1 98 ? 20.701 -11.569 -12.343 1.00 84.12 98 GLU A O 1
ATOM 763 N N . VAL A 1 99 ? 21.627 -12.174 -10.380 1.00 82.19 99 VAL A N 1
ATOM 764 C CA . VAL A 1 99 ? 22.915 -11.518 -10.617 1.00 82.19 99 VAL A CA 1
ATOM 765 C C . VAL A 1 99 ? 23.695 -12.366 -11.608 1.00 82.19 99 VAL A C 1
ATOM 767 O O . VAL A 1 99 ? 24.023 -13.516 -11.306 1.00 82.19 99 VAL A O 1
ATOM 770 N N . LYS A 1 100 ? 23.993 -11.803 -12.775 1.00 83.75 100 LYS A N 1
ATOM 771 C CA . LYS A 1 100 ? 24.873 -12.438 -13.755 1.00 83.75 100 LYS A CA 1
ATOM 772 C C . LYS A 1 100 ? 26.296 -11.910 -13.620 1.00 83.75 100 LYS A C 1
ATOM 774 O O . LYS A 1 100 ? 26.522 -10.823 -13.091 1.00 83.75 100 LYS A O 1
ATOM 779 N N . ASP A 1 101 ? 27.268 -12.649 -14.145 1.00 76.25 101 ASP A N 1
ATOM 780 C CA . ASP A 1 101 ? 28.660 -12.179 -14.190 1.00 76.25 101 ASP A CA 1
ATOM 781 C C . ASP A 1 101 ? 28.810 -10.899 -15.030 1.00 76.25 101 ASP A C 1
ATOM 783 O O . ASP A 1 101 ? 29.710 -10.088 -14.780 1.00 76.25 101 ASP A O 1
ATOM 787 N N . GLU A 1 102 ? 27.897 -10.672 -15.979 1.00 75.50 102 GLU A N 1
ATOM 788 C CA . GLU A 1 102 ? 27.825 -9.426 -16.742 1.00 75.50 102 GLU A CA 1
ATOM 789 C C . GLU A 1 102 ? 27.451 -8.213 -15.869 1.00 75.50 102 GLU A C 1
ATOM 791 O O . GLU A 1 102 ? 27.937 -7.112 -16.129 1.00 75.50 102 GLU A O 1
ATOM 796 N N . ASP A 1 103 ? 26.683 -8.404 -14.787 1.00 76.00 103 ASP A N 1
ATOM 797 C CA . ASP A 1 103 ? 26.302 -7.330 -13.852 1.00 76.00 103 ASP A CA 1
ATOM 798 C C . ASP A 1 103 ? 27.478 -6.880 -12.965 1.00 76.00 103 ASP A C 1
ATOM 800 O O . ASP A 1 103 ? 27.417 -5.847 -12.291 1.00 76.00 103 ASP A O 1
ATOM 804 N N . ASN A 1 104 ? 28.581 -7.639 -12.953 1.00 76.81 104 ASN A N 1
ATOM 805 C CA . ASN A 1 104 ? 29.787 -7.310 -12.202 1.00 76.81 104 ASN A CA 1
ATOM 806 C C . ASN A 1 104 ? 30.565 -6.196 -12.923 1.00 76.81 104 ASN A C 1
ATOM 808 O O . ASN A 1 104 ? 31.528 -6.445 -13.655 1.00 76.81 104 ASN A O 1
ATOM 812 N N . ILE A 1 105 ? 30.131 -4.950 -12.750 1.00 73.31 105 ILE A N 1
ATOM 813 C CA . ILE A 1 105 ? 30.842 -3.761 -13.230 1.00 73.31 105 ILE A CA 1
ATOM 814 C C . ILE A 1 105 ? 31.883 -3.370 -12.175 1.00 73.31 105 ILE A C 1
ATOM 816 O O . ILE A 1 105 ? 31.545 -3.075 -11.027 1.00 73.31 105 ILE A O 1
ATOM 820 N N . LYS A 1 106 ? 33.171 -3.385 -12.545 1.00 71.81 106 LYS A N 1
ATOM 821 C CA . LYS A 1 106 ? 34.244 -2.943 -11.645 1.00 71.81 106 LYS A CA 1
ATOM 822 C C . LYS A 1 106 ? 34.160 -1.433 -11.439 1.00 71.81 106 LYS A C 1
ATOM 824 O O . LYS A 1 106 ? 33.970 -0.681 -12.388 1.00 71.81 106 LYS A O 1
ATOM 829 N N . GLN A 1 107 ? 34.356 -1.007 -10.193 1.00 71.56 107 GLN A N 1
ATOM 830 C CA . GLN A 1 107 ? 34.429 0.413 -9.836 1.00 71.56 107 GLN A CA 1
ATOM 831 C C . GLN A 1 107 ? 35.633 1.112 -10.483 1.00 71.56 107 GLN A C 1
ATOM 833 O O . GLN A 1 107 ? 35.572 2.308 -10.746 1.00 71.56 107 GLN A O 1
ATOM 838 N N . ASP A 1 108 ? 36.701 0.362 -10.770 1.00 72.25 108 ASP A N 1
ATOM 839 C CA . ASP A 1 108 ? 37.866 0.831 -11.513 1.00 72.25 108 ASP A CA 1
ATOM 840 C C . ASP A 1 108 ? 37.924 0.152 -12.891 1.00 72.25 108 ASP A C 1
ATOM 842 O O . ASP A 1 108 ? 38.147 -1.054 -13.005 1.00 72.25 108 ASP A O 1
ATOM 846 N N . LEU A 1 109 ? 37.702 0.947 -13.940 1.00 69.12 109 LEU A N 1
ATOM 847 C CA . LEU A 1 109 ? 37.666 0.517 -15.344 1.00 69.12 109 LEU A CA 1
ATOM 848 C C . LEU A 1 109 ? 39.067 0.291 -15.948 1.00 69.12 109 LEU A C 1
ATOM 850 O O . LEU A 1 109 ? 39.196 -0.162 -17.095 1.00 69.12 109 LEU A O 1
ATOM 854 N N . SER A 1 110 ? 40.129 0.637 -15.214 1.00 73.25 110 SER A N 1
ATOM 855 C CA . SER A 1 110 ? 41.509 0.458 -15.670 1.00 73.25 110 SER A CA 1
ATOM 856 C C . SER A 1 110 ? 41.981 -0.996 -15.557 1.00 73.25 110 SER A C 1
ATOM 858 O O . SER A 1 110 ? 42.798 -1.435 -16.370 1.00 73.25 110 SER A O 1
ATOM 860 N N . ILE A 1 111 ? 41.410 -1.769 -14.627 1.00 68.31 111 ILE A N 1
ATOM 861 C CA . ILE A 1 111 ? 41.794 -3.155 -14.347 1.00 68.31 111 ILE A CA 1
ATOM 862 C C . ILE A 1 111 ? 40.807 -4.117 -15.022 1.00 68.31 111 ILE A C 1
ATOM 864 O O . ILE A 1 111 ? 39.689 -4.326 -14.551 1.00 68.31 111 ILE A O 1
ATOM 868 N N . ASP A 1 112 ? 41.241 -4.755 -16.111 1.00 70.56 112 ASP A N 1
ATOM 869 C CA . ASP A 1 112 ? 40.457 -5.767 -16.828 1.00 70.56 112 ASP A CA 1
ATOM 870 C C . ASP A 1 112 ? 40.909 -7.191 -16.462 1.00 70.56 112 ASP A C 1
ATOM 872 O O . ASP A 1 112 ? 41.726 -7.804 -17.146 1.00 70.56 112 ASP A O 1
ATOM 876 N N . VAL A 1 113 ? 40.388 -7.715 -15.348 1.00 70.19 113 VAL A N 1
ATOM 877 C CA . VAL A 1 113 ? 40.699 -9.078 -14.862 1.00 70.19 113 VAL A CA 1
ATOM 878 C C . VAL A 1 113 ? 40.012 -10.160 -15.700 1.00 70.19 113 VAL A C 1
ATOM 880 O O . VAL A 1 113 ? 40.510 -11.277 -15.801 1.00 70.19 113 VAL A O 1
ATOM 883 N N . TYR A 1 114 ? 38.870 -9.834 -16.307 1.00 71.38 114 TYR A N 1
ATOM 884 C CA . TYR A 1 114 ? 38.042 -10.794 -17.041 1.00 71.38 114 TYR A CA 1
ATOM 885 C C . TYR A 1 114 ? 38.313 -10.790 -18.552 1.00 71.38 114 TYR A C 1
ATOM 887 O O . TYR A 1 114 ? 37.694 -11.555 -19.286 1.00 71.38 114 TYR A O 1
ATOM 895 N N . GLY A 1 115 ? 39.244 -9.956 -19.026 1.00 73.44 115 GLY A N 1
ATOM 896 C CA . GLY A 1 115 ? 39.619 -9.873 -20.437 1.00 73.44 115 GLY A CA 1
ATOM 897 C C . GLY A 1 115 ? 38.506 -9.334 -21.337 1.00 73.44 115 GLY A C 1
ATOM 898 O O . GLY A 1 115 ? 38.467 -9.675 -22.521 1.00 73.44 115 GLY A O 1
ATOM 899 N N . ARG A 1 116 ? 37.606 -8.499 -20.807 1.00 73.25 116 ARG A N 1
ATOM 900 C CA . ARG A 1 116 ? 36.463 -7.941 -21.548 1.00 73.25 116 ARG A CA 1
ATOM 901 C C . ARG A 1 116 ? 36.916 -7.111 -22.748 1.00 73.25 116 ARG A C 1
ATOM 903 O O . ARG A 1 116 ? 36.413 -7.316 -23.845 1.00 73.25 116 ARG A O 1
ATOM 910 N N . LYS A 1 117 ? 37.976 -6.307 -22.599 1.00 75.12 117 LYS A N 1
ATOM 911 C CA . LYS A 1 117 ? 38.565 -5.524 -23.704 1.00 75.12 117 LYS A CA 1
ATOM 912 C C . LYS A 1 117 ? 39.145 -6.407 -24.805 1.00 75.12 117 LYS A C 1
ATOM 914 O O . LYS A 1 117 ? 39.294 -5.957 -25.937 1.00 75.12 117 LYS A O 1
ATOM 919 N N . LYS A 1 118 ? 39.550 -7.637 -24.476 1.00 76.75 118 LYS A N 1
ATOM 920 C CA . LYS A 1 118 ? 40.045 -8.601 -25.464 1.00 76.75 118 LYS A CA 1
ATOM 921 C C . LYS A 1 118 ? 38.878 -9.214 -26.238 1.00 76.75 118 LYS A C 1
ATOM 923 O O . LYS A 1 118 ? 38.956 -9.277 -27.458 1.00 76.75 118 LYS A O 1
ATOM 928 N N . GLN A 1 119 ? 37.804 -9.590 -25.546 1.00 74.88 119 GLN A N 1
ATOM 929 C CA . GLN A 1 119 ? 36.589 -10.125 -26.167 1.00 74.88 119 GLN A CA 1
ATOM 930 C C . GLN A 1 119 ? 35.894 -9.091 -27.062 1.00 74.88 119 GLN A C 1
ATOM 932 O O . GLN A 1 119 ? 35.515 -9.428 -28.176 1.00 74.88 119 GLN A O 1
ATOM 937 N N . GLU A 1 120 ? 35.802 -7.831 -26.626 1.00 77.62 120 GLU A N 1
ATOM 938 C CA . GLU A 1 120 ? 35.259 -6.721 -27.426 1.00 77.62 120 GLU A CA 1
ATOM 939 C C . GLU A 1 120 ? 36.055 -6.520 -28.720 1.00 77.62 120 GLU A C 1
ATOM 941 O O . GLU A 1 120 ? 35.482 -6.529 -29.803 1.00 77.62 120 GLU A O 1
ATOM 946 N N . ARG A 1 121 ? 37.391 -6.457 -28.638 1.00 78.31 121 ARG A N 1
ATOM 947 C CA . ARG A 1 121 ? 38.247 -6.329 -29.832 1.00 78.31 121 ARG A CA 1
ATOM 948 C C . ARG A 1 121 ? 38.178 -7.541 -30.757 1.00 78.31 121 ARG A C 1
ATOM 950 O O . ARG A 1 121 ? 38.382 -7.408 -31.958 1.00 78.31 121 ARG A O 1
ATOM 957 N N . GLU A 1 122 ? 37.992 -8.739 -30.211 1.00 78.31 122 GLU A N 1
ATOM 958 C CA . GLU A 1 122 ? 37.824 -9.957 -31.010 1.00 78.31 122 GLU A CA 1
ATOM 959 C C . GLU A 1 122 ? 36.449 -10.009 -31.686 1.00 78.31 122 GLU A C 1
ATOM 961 O O . GLU A 1 122 ? 36.351 -10.532 -32.794 1.00 78.31 122 GLU A O 1
ATOM 966 N N . ALA A 1 123 ? 35.411 -9.454 -31.056 1.00 75.25 123 ALA A N 1
ATOM 967 C CA . ALA A 1 123 ? 34.097 -9.279 -31.663 1.00 75.25 123 ALA A CA 1
ATOM 968 C C . ALA A 1 123 ? 34.136 -8.221 -32.778 1.00 75.25 123 ALA A C 1
ATOM 970 O O . ALA A 1 123 ? 33.746 -8.531 -33.897 1.00 75.25 123 ALA A O 1
ATOM 971 N N . GLU A 1 124 ? 34.728 -7.048 -32.525 1.00 79.69 124 GLU A N 1
ATOM 972 C CA . GLU A 1 124 ? 34.904 -5.989 -33.534 1.00 79.69 124 GLU A CA 1
ATOM 973 C C . GLU A 1 124 ? 35.661 -6.494 -34.768 1.00 79.69 124 GLU A C 1
ATOM 975 O O . GLU A 1 124 ? 35.238 -6.267 -35.897 1.00 79.69 124 GLU A O 1
ATOM 980 N N . LYS A 1 125 ? 36.741 -7.263 -34.575 1.00 78.56 125 LYS A N 1
ATOM 981 C CA . LYS A 1 125 ? 37.480 -7.861 -35.697 1.00 78.56 125 LYS A CA 1
ATOM 982 C C . LYS A 1 125 ? 36.647 -8.843 -36.512 1.00 78.56 125 LYS A C 1
ATOM 984 O O . LYS A 1 125 ? 36.800 -8.888 -37.727 1.00 78.56 125 LYS A O 1
ATOM 989 N N . LYS A 1 126 ? 35.799 -9.644 -35.864 1.00 77.81 126 LYS A N 1
ATOM 990 C CA . LYS A 1 126 ? 34.906 -10.578 -36.565 1.00 77.81 126 LYS A CA 1
ATOM 991 C C . LYS A 1 126 ? 33.830 -9.837 -37.346 1.00 77.81 126 LYS A C 1
ATOM 993 O O . LYS A 1 126 ? 33.503 -10.252 -38.455 1.00 77.81 126 LYS A O 1
ATOM 998 N N . ASP A 1 127 ? 33.312 -8.750 -36.789 1.00 79.88 127 ASP A N 1
ATOM 999 C CA . ASP A 1 127 ? 32.330 -7.906 -37.458 1.00 79.88 127 ASP A CA 1
ATOM 1000 C C . ASP A 1 127 ? 32.960 -7.228 -38.683 1.00 79.88 127 ASP A C 1
ATOM 1002 O O . ASP A 1 127 ? 32.412 -7.326 -39.782 1.00 79.88 127 ASP A O 1
ATOM 1006 N N . ASP A 1 128 ? 34.166 -6.672 -38.549 1.00 82.06 128 ASP A N 1
ATOM 1007 C CA . ASP A 1 128 ? 34.932 -6.106 -39.664 1.00 82.06 128 ASP A CA 1
ATOM 1008 C C . ASP A 1 128 ? 35.247 -7.155 -40.743 1.00 82.06 128 ASP A C 1
ATOM 1010 O O . ASP A 1 128 ? 35.035 -6.910 -41.931 1.00 82.06 128 ASP A O 1
ATOM 1014 N N . GLU A 1 129 ? 35.697 -8.353 -40.357 1.00 81.00 129 GLU A N 1
ATOM 1015 C CA . GLU A 1 129 ? 35.939 -9.463 -41.290 1.00 81.00 129 GLU A CA 1
ATOM 1016 C C . GLU A 1 129 ? 34.656 -9.895 -42.015 1.00 81.00 129 GLU A C 1
ATOM 1018 O O . GLU A 1 129 ? 34.693 -10.199 -43.210 1.00 81.00 129 GLU A O 1
ATOM 1023 N N . SER A 1 130 ? 33.509 -9.873 -41.331 1.00 81.06 130 SER A N 1
ATOM 1024 C CA . SER A 1 130 ? 32.213 -10.192 -41.934 1.00 81.06 130 SER A CA 1
ATOM 1025 C C . SER A 1 130 ? 31.762 -9.131 -42.946 1.00 81.06 130 SER A C 1
ATOM 1027 O O . SER A 1 130 ? 31.290 -9.479 -44.030 1.00 81.06 130 SER A O 1
ATOM 1029 N N . LEU A 1 131 ? 31.980 -7.845 -42.648 1.00 82.81 131 LEU A N 1
ATOM 1030 C CA . LEU A 1 131 ? 31.679 -6.728 -43.546 1.00 82.81 131 LEU A CA 1
ATOM 1031 C C . LEU A 1 131 ? 32.583 -6.747 -44.780 1.00 82.81 131 LEU A C 1
ATOM 1033 O O . LEU A 1 131 ? 32.113 -6.573 -45.905 1.00 82.81 131 LEU A O 1
ATOM 1037 N N . ILE A 1 132 ? 33.874 -7.015 -44.578 1.00 81.62 132 ILE A N 1
ATOM 1038 C CA . ILE A 1 132 ? 34.850 -7.179 -45.655 1.00 81.62 132 ILE A CA 1
ATOM 1039 C C . ILE A 1 132 ? 34.455 -8.372 -46.535 1.00 81.62 132 ILE A C 1
ATOM 1041 O O . ILE A 1 132 ? 34.400 -8.240 -47.755 1.00 81.62 132 ILE A O 1
ATOM 1045 N N . SER A 1 133 ? 34.108 -9.519 -45.946 1.00 81.81 133 SER A N 1
ATOM 1046 C CA . SER A 1 133 ? 33.650 -10.685 -46.708 1.00 81.81 133 SER A CA 1
ATOM 1047 C C . SER A 1 133 ? 32.375 -10.402 -47.510 1.00 81.81 133 SER A C 1
ATOM 1049 O O . SER A 1 133 ? 32.260 -10.878 -48.638 1.00 81.81 133 SER A O 1
ATOM 1051 N N . ALA A 1 134 ? 31.439 -9.615 -46.974 1.00 81.81 134 ALA A N 1
ATOM 1052 C CA . ALA A 1 134 ? 30.223 -9.218 -47.683 1.00 81.81 134 ALA A CA 1
ATOM 1053 C C . ALA A 1 134 ? 30.501 -8.286 -48.879 1.00 81.81 134 ALA A C 1
ATOM 1055 O O . ALA A 1 134 ? 29.812 -8.381 -49.891 1.00 81.81 134 ALA A O 1
ATOM 1056 N N . LEU A 1 135 ? 31.526 -7.429 -48.796 1.00 78.31 135 LEU A N 1
ATOM 1057 C CA . LEU A 1 135 ? 31.958 -6.542 -49.887 1.00 78.31 135 LEU A CA 1
ATOM 1058 C C . LEU A 1 135 ? 32.598 -7.293 -51.066 1.00 78.31 135 LEU A C 1
ATOM 1060 O O . LEU A 1 135 ? 32.451 -6.862 -52.206 1.00 78.31 135 LEU A O 1
ATOM 1064 N N . TYR A 1 136 ? 33.303 -8.396 -50.799 1.00 72.94 136 TYR A N 1
ATOM 1065 C CA . TYR A 1 136 ? 33.995 -9.191 -51.824 1.00 72.94 136 TYR A CA 1
ATOM 1066 C C . TYR A 1 136 ? 33.153 -10.336 -52.415 1.00 72.94 136 TYR A C 1
ATOM 1068 O O . TYR A 1 136 ? 33.599 -10.978 -53.362 1.00 72.94 136 TYR A O 1
ATOM 1076 N N . ASN A 1 137 ? 31.952 -10.589 -51.884 1.00 68.38 137 ASN A N 1
ATOM 1077 C CA . ASN A 1 137 ? 31.018 -11.615 -52.371 1.00 68.38 137 ASN A CA 1
ATOM 1078 C C . ASN A 1 137 ? 29.929 -11.055 -53.321 1.00 68.38 137 ASN A C 1
ATOM 1080 O O . ASN A 1 137 ? 28.852 -11.648 -53.427 1.00 68.38 137 ASN A O 1
ATOM 1084 N N . VAL A 1 138 ? 30.194 -9.926 -53.997 1.00 56.06 138 VAL A N 1
ATOM 1085 C CA . VAL A 1 138 ? 29.346 -9.340 -55.062 1.00 56.06 138 VAL A CA 1
ATOM 1086 C C . VAL A 1 138 ? 29.866 -9.725 -56.442 1.00 56.06 138 VAL A C 1
ATOM 1088 O O . VAL A 1 138 ? 31.094 -9.615 -56.654 1.00 56.06 138 VAL A O 1
#

pLDDT: mean 84.58, std 9.28, range [56.06, 94.81]

Secondary structure (DSSP, 8-state):
---HHHHHHHHTT--BS-S-EEB--HHHHTT--GGGS-GGGTT--PPTTHHHHHHHHHHHHTSHHHHHHTGGGS-BT-EE----B-SSS---TT------GGG---S-TT--SS-HHHHHHHHHHHHHHHHHHHHH--